Protein AF-A0AAN8IPT3-F1 (afdb_monomer)

Foldseek 3Di:
DQLVVCCVVPVGSDPPADDADPVFQKGWDDDPVVVVVDIDIDTCPCVVVVVVVVVVVVVVVVVVVVVPDPPDPDDDPPDDDDDDDDDDDDDDDPPPPVVVVVVVVPD

Secondary structure (DSSP, 8-state):
-HHHHHHHHHS-S-TTSPPP-TTT-EEEEPSHHHHTT--EEEESTTHHHHHHHHHHHHHHHHHHHHHTS--PPPP-----------------SSTHHHHHHHHHS--

Organism: Trichostrongylus colubriformis (NCBI:txid6319)

pLDDT: mean 73.9, std 21.64, range [35.06, 97.62]

Radius of gyration: 31.02 Å; Cα contacts (8 Å, |Δi|>4): 53; chains: 1; bounding box: 63×34×84 Å

Sequence (107 aa):
MKLWIDFANTGIPASYWPKYNRIERKALVLGEESVRGEHRIITDVHGTQCRLIDEAETVADQVSECRARPTQPAAAIQDTTSGTRMSSIAVSIIANVIVIFNAVSIT

Solvent-accessible surface area (backbone atoms only — not comparable to full-atom values): 7139 Å² total; per-residue (Å²): 112,66,48,59,53,36,24,75,77,69,74,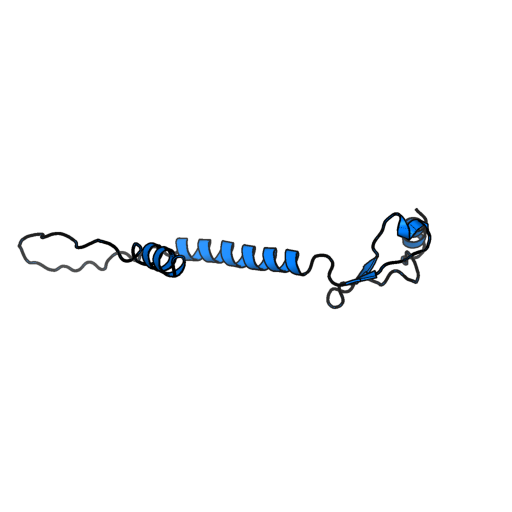52,44,47,94,86,54,70,80,78,40,92,85,68,34,46,42,72,58,85,55,76,56,43,77,75,72,46,82,50,73,44,63,48,87,53,48,69,60,53,49,53,50,54,54,49,52,57,51,56,54,52,55,53,56,64,68,66,57,72,78,73,77,78,76,86,76,87,71,92,75,89,81,82,94,76,80,86,90,82,81,84,93,71,74,72,64,67,58,56,61,66,63,65,77,74,118

Structure (mmCIF, N/CA/C/O backbone):
data_AF-A0AAN8IPT3-F1
#
_entry.id   AF-A0AAN8IPT3-F1
#
loop_
_atom_site.group_PDB
_atom_site.id
_atom_site.type_symbol
_atom_site.label_atom_id
_atom_site.label_alt_id
_atom_site.label_comp_id
_atom_site.label_asym_id
_atom_site.label_entity_id
_atom_site.label_seq_id
_atom_site.pdbx_PDB_ins_code
_atom_site.Cartn_x
_atom_site.Cartn_y
_atom_site.Cartn_z
_atom_site.occupancy
_atom_site.B_iso_or_equiv
_atom_site.auth_seq_id
_atom_site.auth_comp_id
_atom_site.auth_asym_id
_atom_site.auth_atom_id
_atom_site.pdbx_PDB_model_num
ATOM 1 N N . MET A 1 1 ? 15.251 -8.770 -7.928 1.00 88.31 1 MET A N 1
ATOM 2 C CA . MET A 1 1 ? 16.324 -7.877 -7.426 1.00 88.31 1 MET A CA 1
ATOM 3 C C . MET A 1 1 ? 16.335 -6.479 -8.039 1.00 88.31 1 MET A C 1
ATOM 5 O O . MET A 1 1 ? 16.692 -5.560 -7.317 1.00 88.31 1 MET A O 1
ATOM 9 N N . LYS A 1 2 ? 15.927 -6.277 -9.305 1.00 91.50 2 LYS A N 1
ATOM 10 C CA . LYS A 1 2 ? 15.961 -4.959 -9.972 1.00 91.50 2 LYS A CA 1
ATOM 11 C C . LYS A 1 2 ? 15.327 -3.810 -9.166 1.00 91.50 2 LYS A C 1
ATOM 13 O O . LYS A 1 2 ? 15.983 -2.797 -8.993 1.00 91.50 2 LYS A O 1
ATOM 18 N N . LEU A 1 3 ? 14.140 -4.015 -8.584 1.00 92.56 3 LEU A N 1
ATOM 19 C CA . LEU A 1 3 ? 13.463 -3.009 -7.743 1.00 92.56 3 LEU A CA 1
ATOM 20 C C . LEU A 1 3 ? 14.343 -2.488 -6.595 1.00 92.56 3 LEU A C 1
ATOM 22 O O . LEU A 1 3 ? 14.395 -1.291 -6.342 1.00 92.56 3 LEU A O 1
ATOM 26 N N . TRP A 1 4 ? 15.064 -3.379 -5.912 1.00 95.12 4 TRP A N 1
ATOM 27 C CA . TRP A 1 4 ? 15.940 -3.003 -4.799 1.00 95.12 4 TRP A CA 1
ATOM 28 C C . TRP A 1 4 ? 17.233 -2.339 -5.248 1.00 95.12 4 TRP A C 1
ATOM 30 O O . TRP A 1 4 ? 17.708 -1.434 -4.571 1.00 95.12 4 TRP A O 1
ATOM 40 N N . ILE A 1 5 ? 17.765 -2.734 -6.403 1.00 97.19 5 ILE A N 1
ATOM 41 C CA . ILE A 1 5 ? 18.923 -2.071 -7.009 1.00 97.19 5 ILE A CA 1
ATOM 42 C C . ILE A 1 5 ? 18.547 -0.643 -7.420 1.00 97.19 5 ILE A C 1
ATOM 44 O O . ILE A 1 5 ? 19.240 0.307 -7.065 1.00 97.19 5 ILE A O 1
ATOM 48 N N . ASP A 1 6 ? 17.424 -0.485 -8.119 1.00 96.38 6 ASP A N 1
ATOM 49 C CA . ASP A 1 6 ? 16.946 0.815 -8.585 1.00 96.38 6 ASP A CA 1
ATOM 50 C C . ASP A 1 6 ? 16.591 1.721 -7.390 1.00 96.38 6 ASP A C 1
ATOM 52 O O . ASP A 1 6 ? 16.959 2.896 -7.382 1.00 96.38 6 ASP A O 1
ATOM 56 N N . PHE A 1 7 ? 16.000 1.169 -6.323 1.00 96.31 7 PHE A N 1
ATOM 57 C CA . PHE A 1 7 ? 15.782 1.886 -5.063 1.00 96.31 7 PHE A CA 1
ATOM 58 C C . PHE A 1 7 ? 17.086 2.357 -4.410 1.00 96.31 7 PHE A C 1
ATOM 60 O O . PHE A 1 7 ? 17.185 3.520 -4.035 1.00 96.31 7 PHE A O 1
ATOM 67 N N . ALA A 1 8 ? 18.092 1.488 -4.287 1.00 97.56 8 ALA A N 1
ATOM 68 C CA . ALA A 1 8 ? 19.366 1.846 -3.665 1.00 97.56 8 ALA A CA 1
ATOM 69 C C . ALA A 1 8 ? 20.109 2.941 -4.447 1.00 97.56 8 ALA A C 1
ATOM 71 O O . ALA A 1 8 ? 20.731 3.814 -3.848 1.00 97.56 8 ALA A O 1
ATOM 72 N N . ASN A 1 9 ? 20.011 2.915 -5.778 1.00 97.62 9 ASN A N 1
ATOM 73 C CA . ASN A 1 9 ? 20.704 3.865 -6.645 1.00 97.62 9 ASN A CA 1
ATOM 74 C C . ASN A 1 9 ? 19.958 5.196 -6.813 1.00 97.62 9 ASN A C 1
ATOM 76 O O . ASN A 1 9 ? 20.594 6.232 -6.976 1.00 97.62 9 ASN A O 1
ATOM 80 N N . THR A 1 10 ? 18.621 5.180 -6.827 1.00 96.75 10 THR A N 1
ATOM 81 C CA . THR A 1 10 ? 17.810 6.346 -7.238 1.00 96.75 10 THR A CA 1
ATOM 82 C C . THR A 1 10 ? 16.785 6.797 -6.199 1.00 96.75 10 THR A C 1
ATOM 84 O O . THR A 1 10 ? 16.173 7.851 -6.350 1.00 96.75 10 THR A O 1
ATOM 87 N N . GLY A 1 11 ? 16.543 5.995 -5.161 1.00 94.81 11 GLY A N 1
ATOM 88 C CA . GLY A 1 11 ? 15.436 6.175 -4.220 1.00 94.81 11 GLY A CA 1
ATOM 89 C C . GLY A 1 11 ? 14.058 5.819 -4.792 1.00 94.81 11 GLY A C 1
ATOM 90 O O . GLY A 1 11 ? 13.073 5.843 -4.054 1.00 94.81 11 GLY A O 1
ATOM 91 N N . ILE A 1 12 ? 13.964 5.467 -6.080 1.00 95.25 12 ILE A N 1
ATOM 92 C CA . ILE A 1 12 ? 12.713 5.141 -6.770 1.00 95.25 12 ILE A CA 1
ATOM 93 C C . ILE A 1 12 ? 12.820 3.706 -7.314 1.00 95.25 12 ILE A C 1
ATOM 95 O O . ILE A 1 12 ? 13.506 3.479 -8.307 1.00 95.25 12 ILE A O 1
ATOM 99 N N . PRO A 1 13 ? 12.146 2.717 -6.695 1.00 94.81 13 PRO A N 1
ATOM 100 C CA . PRO A 1 13 ? 12.271 1.317 -7.106 1.00 94.81 13 PRO A CA 1
ATOM 101 C C . PRO A 1 13 ? 11.734 1.045 -8.519 1.00 94.81 13 PRO A C 1
ATOM 103 O O . PRO A 1 13 ? 12.259 0.195 -9.232 1.00 94.81 13 PRO A O 1
ATOM 106 N N . ALA A 1 14 ? 10.648 1.725 -8.898 1.00 93.69 14 ALA A N 1
ATOM 107 C CA . ALA A 1 14 ? 10.004 1.644 -10.206 1.00 93.69 14 ALA A CA 1
ATOM 108 C C . ALA A 1 14 ? 9.036 2.819 -10.400 1.00 93.69 14 ALA A C 1
ATOM 110 O O . ALA A 1 14 ? 8.504 3.353 -9.429 1.00 93.69 14 ALA A O 1
ATOM 111 N N . SER A 1 15 ? 8.742 3.176 -11.653 1.00 93.06 15 SER A N 1
ATOM 112 C CA . SER A 1 15 ? 7.789 4.246 -11.990 1.00 93.06 15 SER A CA 1
ATOM 113 C C . SER A 1 15 ? 6.336 3.905 -11.646 1.00 93.06 15 SER A C 1
ATOM 115 O O . SER A 1 15 ? 5.552 4.794 -11.327 1.00 93.06 15 SER A O 1
ATOM 117 N N . TYR A 1 16 ? 5.975 2.622 -11.694 1.00 92.69 16 TYR A N 1
ATOM 118 C CA . TYR A 1 16 ? 4.632 2.134 -11.376 1.00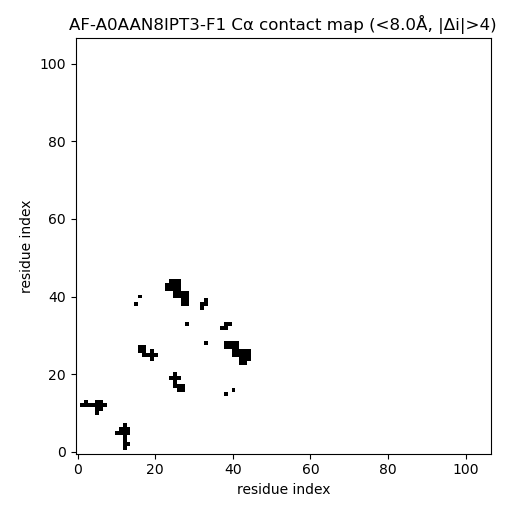 92.69 16 TYR A CA 1
ATOM 119 C C . TYR A 1 16 ? 4.425 1.843 -9.884 1.00 92.69 16 TYR A C 1
ATOM 121 O O . TYR A 1 16 ? 3.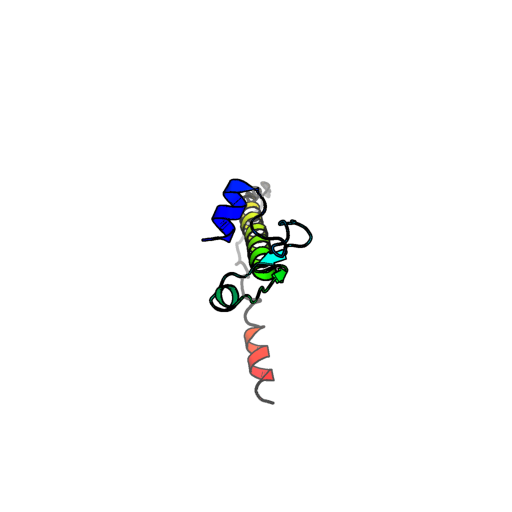301 1.555 -9.481 1.00 92.69 16 TYR A O 1
ATOM 129 N N . TRP A 1 17 ? 5.480 1.876 -9.059 1.00 94.06 17 TRP A N 1
ATOM 130 C CA . TRP A 1 17 ? 5.366 1.655 -7.618 1.00 94.06 17 TRP A CA 1
ATOM 131 C C . TRP A 1 17 ? 5.032 2.992 -6.938 1.00 94.06 17 TRP A C 1
ATOM 133 O O . TRP A 1 17 ? 5.913 3.845 -6.806 1.00 94.06 17 TRP A O 1
ATOM 143 N N . PRO A 1 18 ? 3.781 3.210 -6.483 1.00 93.00 18 PRO A N 1
ATOM 144 C CA . PRO A 1 18 ? 3.400 4.473 -5.871 1.00 93.00 18 PRO A CA 1
ATOM 145 C C . PRO A 1 18 ? 4.128 4.674 -4.540 1.00 93.00 18 PRO A C 1
ATOM 147 O O . PRO A 1 18 ? 4.268 3.748 -3.737 1.00 93.00 18 PRO A O 1
ATOM 150 N N . LYS A 1 19 ? 4.547 5.913 -4.272 1.00 93.81 19 LYS A N 1
ATOM 151 C CA . LYS A 1 19 ? 5.083 6.283 -2.961 1.00 93.81 19 LYS A CA 1
ATOM 152 C C . LYS A 1 19 ? 4.017 6.043 -1.892 1.00 93.81 19 LYS A C 1
ATOM 154 O O . LYS A 1 19 ? 2.876 6.477 -2.045 1.00 93.81 19 LYS A O 1
ATOM 159 N N . TYR A 1 20 ? 4.403 5.385 -0.801 1.00 93.19 20 TYR A N 1
ATOM 160 C CA . TYR A 1 20 ? 3.475 5.097 0.285 1.00 93.19 20 TYR A CA 1
ATOM 161 C C . TYR A 1 20 ? 2.915 6.390 0.898 1.00 93.19 20 TYR A C 1
ATOM 163 O O . TYR A 1 20 ? 3.659 7.319 1.223 1.00 93.19 20 TYR A O 1
ATOM 171 N N . ASN A 1 21 ? 1.596 6.426 1.072 1.00 93.81 21 ASN A N 1
ATOM 172 C CA . ASN A 1 21 ? 0.853 7.528 1.671 1.00 93.81 21 ASN A CA 1
ATOM 173 C C . ASN A 1 21 ? -0.101 6.953 2.731 1.00 93.81 21 ASN A C 1
ATOM 175 O O . ASN A 1 21 ? -0.792 5.976 2.463 1.00 93.81 21 ASN A O 1
ATOM 179 N N . ARG A 1 22 ? -0.157 7.550 3.929 1.00 90.88 22 ARG A N 1
ATOM 180 C CA . ARG A 1 22 ? -0.999 7.058 5.042 1.00 90.88 22 ARG A CA 1
ATOM 181 C C . ARG A 1 22 ? -2.505 7.228 4.808 1.00 90.88 22 ARG A C 1
ATOM 183 O O . ARG A 1 22 ? -3.284 6.527 5.449 1.00 90.88 22 ARG A O 1
ATOM 190 N N . ILE A 1 23 ? -2.885 8.152 3.927 1.00 91.00 23 ILE A N 1
ATOM 191 C CA . ILE A 1 23 ? -4.262 8.415 3.500 1.00 91.00 23 ILE A CA 1
ATOM 192 C C . ILE A 1 23 ? -4.651 7.409 2.417 1.00 91.00 23 ILE A C 1
ATOM 194 O O . ILE A 1 23 ? -5.625 6.687 2.580 1.00 91.00 23 ILE A O 1
ATOM 198 N N . GLU A 1 24 ? -3.870 7.314 1.334 1.00 91.75 24 GLU A N 1
ATOM 199 C CA . GLU A 1 24 ? -4.223 6.431 0.210 1.00 91.75 24 GLU A CA 1
ATOM 200 C C . GLU A 1 24 ? -3.908 4.953 0.459 1.00 91.75 24 GLU A C 1
ATOM 202 O O . GLU A 1 24 ? -4.514 4.098 -0.170 1.00 91.75 24 GLU A O 1
ATOM 207 N N . ARG A 1 25 ? -2.928 4.642 1.317 1.00 94.12 25 ARG A N 1
ATOM 208 C CA . ARG A 1 25 ? -2.513 3.282 1.713 1.00 94.12 25 ARG A CA 1
ATOM 209 C C . ARG A 1 25 ? -2.326 2.304 0.544 1.00 94.12 25 ARG A C 1
ATOM 211 O O . ARG A 1 25 ? -2.649 1.122 0.653 1.00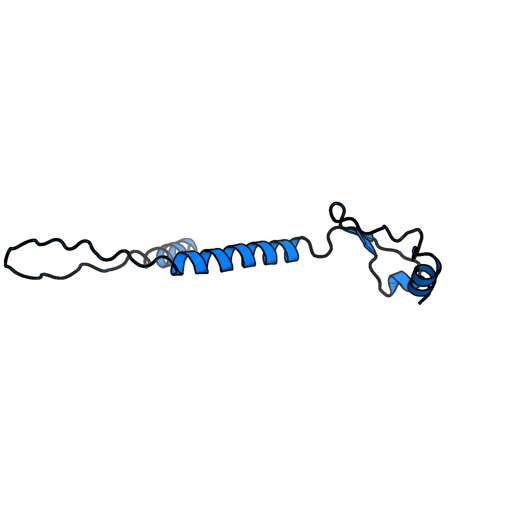 94.12 25 ARG A O 1
ATOM 218 N N . LYS A 1 26 ? -1.800 2.794 -0.581 1.00 95.38 26 LYS A N 1
ATOM 219 C CA . LYS A 1 26 ? -1.497 1.977 -1.764 1.00 95.38 26 LYS A CA 1
ATOM 220 C C . LYS A 1 26 ? -0.207 1.184 -1.566 1.00 95.38 26 LYS A C 1
ATOM 222 O O . LYS A 1 26 ? 0.788 1.726 -1.084 1.00 95.38 26 LYS A O 1
ATOM 227 N N . ALA A 1 27 ? -0.216 -0.074 -1.990 1.00 92.94 27 ALA A N 1
ATOM 228 C CA . ALA A 1 27 ? 0.926 -0.978 -1.938 1.00 92.94 27 ALA A CA 1
ATOM 229 C C . ALA A 1 27 ? 1.039 -1.803 -3.227 1.00 92.94 27 ALA A C 1
ATOM 231 O O . ALA A 1 27 ? 0.032 -2.213 -3.803 1.00 92.94 27 ALA A O 1
ATOM 232 N N . LEU A 1 28 ? 2.274 -2.054 -3.668 1.00 94.25 28 LEU A N 1
ATOM 233 C CA . LEU A 1 28 ? 2.570 -2.985 -4.755 1.00 94.25 28 LEU A CA 1
ATOM 234 C C . LEU A 1 28 ? 2.589 -4.415 -4.205 1.00 94.25 28 LEU A C 1
ATOM 236 O O . LEU A 1 28 ? 3.321 -4.704 -3.259 1.00 94.25 28 LEU A O 1
ATOM 240 N N . VAL A 1 29 ? 1.810 -5.308 -4.813 1.00 93.12 29 VAL A N 1
ATOM 241 C CA . VAL A 1 29 ? 1.863 -6.743 -4.515 1.00 93.12 29 VAL A CA 1
ATOM 242 C C . VAL A 1 29 ? 3.036 -7.353 -5.266 1.00 93.12 29 VAL A C 1
ATOM 244 O O . VAL A 1 29 ? 3.121 -7.227 -6.488 1.00 93.12 29 VAL A O 1
ATOM 247 N N . LEU A 1 30 ? 3.920 -8.025 -4.531 1.00 91.75 30 LEU A N 1
ATOM 248 C CA . LEU A 1 30 ? 5.020 -8.800 -5.092 1.00 91.75 30 LEU A CA 1
ATOM 249 C C . LEU A 1 30 ? 4.649 -10.284 -5.068 1.00 91.75 30 LEU A C 1
ATOM 251 O O . LEU A 1 30 ? 4.370 -10.838 -4.007 1.00 91.75 30 LEU A O 1
ATOM 255 N N . GLY A 1 31 ? 4.650 -10.918 -6.236 1.00 89.50 31 GLY A N 1
ATOM 256 C CA . GLY A 1 31 ? 4.367 -12.341 -6.409 1.00 89.50 31 GLY A CA 1
ATOM 257 C C . 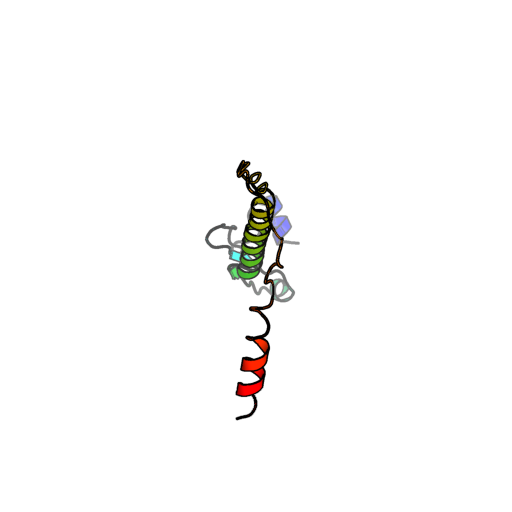GLY A 1 31 ? 4.876 -12.855 -7.754 1.00 89.50 31 GLY A C 1
ATOM 258 O O . GLY A 1 31 ? 5.631 -12.170 -8.443 1.00 89.50 31 GLY A O 1
ATOM 259 N N . GLU A 1 32 ? 4.454 -14.056 -8.143 1.00 89.38 32 GLU A N 1
ATOM 260 C CA . GLU A 1 32 ? 4.847 -14.675 -9.418 1.00 89.38 32 GLU A CA 1
ATOM 261 C C . GLU A 1 32 ? 4.423 -13.828 -10.631 1.00 89.38 32 GLU A C 1
ATOM 263 O O . GLU A 1 32 ? 5.225 -13.582 -11.533 1.00 89.38 32 GLU A O 1
ATOM 268 N N . GLU A 1 33 ? 3.213 -13.264 -10.587 1.00 86.44 33 GLU A N 1
ATOM 269 C CA . GLU A 1 33 ? 2.690 -12.335 -11.602 1.00 86.44 33 GLU A CA 1
ATOM 270 C C . GLU A 1 33 ? 3.608 -11.111 -11.794 1.00 86.44 33 GLU A C 1
ATOM 272 O O . GLU A 1 33 ? 3.815 -10.634 -12.911 1.00 86.44 33 GLU A O 1
ATOM 277 N N . SER A 1 34 ? 4.263 -10.648 -10.722 1.00 84.94 34 SER A N 1
ATOM 278 C CA . SER A 1 34 ? 5.193 -9.511 -10.772 1.00 84.94 34 SER A CA 1
ATOM 279 C C . SER A 1 34 ? 6.448 -9.794 -11.590 1.00 84.94 34 SER A C 1
ATOM 281 O O . SER A 1 34 ? 7.040 -8.866 -12.140 1.00 84.94 34 SER A O 1
ATOM 283 N N . VAL A 1 35 ? 6.853 -11.062 -11.693 1.00 83.19 35 VAL A N 1
ATOM 284 C CA . VAL A 1 35 ? 7.991 -11.488 -12.521 1.00 83.19 35 VAL A CA 1
ATOM 285 C C 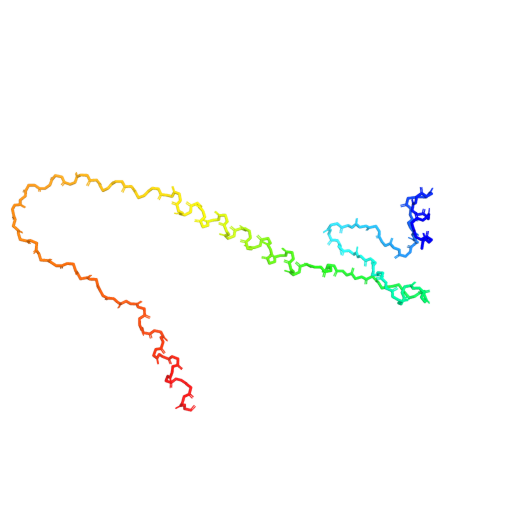. VAL A 1 35 ? 7.610 -11.502 -14.004 1.00 83.19 35 VAL A C 1
ATOM 287 O O . VAL A 1 35 ? 8.462 -11.269 -14.858 1.00 83.19 35 VAL A O 1
ATOM 290 N N . ARG A 1 36 ? 6.321 -11.698 -14.311 1.00 86.50 36 ARG A N 1
ATOM 291 C CA . ARG A 1 36 ? 5.760 -11.695 -15.673 1.00 86.50 36 ARG A CA 1
ATOM 292 C C . ARG A 1 36 ? 5.497 -10.284 -16.215 1.00 86.50 36 ARG A C 1
ATOM 294 O O . ARG A 1 36 ? 5.058 -10.140 -17.351 1.00 86.50 36 ARG A O 1
ATOM 301 N N . GLY A 1 37 ? 5.793 -9.249 -15.424 1.00 83.06 37 GLY A N 1
ATOM 302 C CA . GLY A 1 37 ? 5.549 -7.849 -15.776 1.00 83.06 37 GLY A CA 1
ATOM 303 C C . GLY A 1 37 ? 4.149 -7.353 -15.410 1.00 83.06 37 GLY A C 1
ATOM 304 O O . GLY A 1 37 ? 3.818 -6.210 -15.715 1.00 83.06 37 GLY A O 1
ATOM 305 N N . GLU A 1 38 ? 3.334 -8.167 -14.734 1.00 88.00 38 GLU A N 1
ATOM 306 C CA . GLU A 1 38 ? 2.042 -7.725 -14.217 1.00 88.00 38 GLU A CA 1
ATOM 307 C C . GLU A 1 38 ? 2.228 -7.032 -12.863 1.00 88.00 38 GLU A C 1
ATOM 309 O O . GLU A 1 38 ? 2.840 -7.555 -11.929 1.00 88.00 38 GLU A O 1
ATOM 314 N N . HIS A 1 39 ? 1.720 -5.809 -12.735 1.00 91.19 39 HIS A N 1
ATOM 315 C CA . HIS A 1 39 ? 1.918 -4.993 -11.540 1.00 91.19 39 HIS A CA 1
ATOM 316 C C . HIS A 1 39 ? 0.575 -4.678 -10.904 1.00 91.19 39 HIS A C 1
ATOM 318 O O . HIS A 1 39 ? -0.184 -3.838 -11.384 1.00 91.19 39 HIS A O 1
ATOM 324 N N . ARG A 1 40 ? 0.282 -5.361 -9.796 1.00 93.81 40 ARG A N 1
ATOM 325 C CA . ARG A 1 40 ? -0.956 -5.159 -9.052 1.00 93.81 40 ARG A CA 1
ATOM 326 C C . ARG A 1 40 ? -0.719 -4.201 -7.893 1.00 93.81 40 ARG A C 1
ATOM 328 O O . ARG A 1 40 ? 0.008 -4.519 -6.954 1.00 93.81 40 ARG A O 1
ATOM 335 N N . ILE A 1 41 ? -1.376 -3.048 -7.950 1.00 94.31 41 ILE A N 1
ATOM 336 C CA . ILE A 1 41 ? -1.477 -2.126 -6.820 1.00 94.31 41 ILE A CA 1
ATOM 337 C C . ILE A 1 41 ? -2.771 -2.424 -6.071 1.00 94.31 41 ILE A C 1
ATOM 339 O O . ILE A 1 41 ? -3.842 -2.490 -6.672 1.00 94.31 41 ILE A O 1
ATOM 343 N N . ILE A 1 42 ? -2.665 -2.607 -4.762 1.00 94.50 42 ILE A N 1
ATOM 344 C CA . ILE A 1 42 ? -3.804 -2.774 -3.862 1.00 94.50 42 ILE A CA 1
ATOM 345 C C . ILE A 1 42 ? -3.861 -1.617 -2.871 1.00 94.50 42 ILE A C 1
ATOM 347 O O . ILE A 1 42 ? -2.841 -1.008 -2.546 1.00 94.50 42 ILE A O 1
ATOM 351 N N . THR A 1 43 ? -5.064 -1.322 -2.397 1.00 94.69 43 THR A N 1
ATOM 352 C CA . THR A 1 43 ? -5.347 -0.239 -1.457 1.00 94.69 43 THR A CA 1
ATOM 353 C C . THR A 1 43 ? -5.752 -0.843 -0.124 1.00 94.69 43 THR A C 1
ATOM 355 O O . THR A 1 43 ? -6.567 -1.760 -0.107 1.00 94.69 43 THR A O 1
ATOM 358 N N . ASP A 1 44 ? -5.197 -0.317 0.969 1.00 92.31 44 ASP A N 1
ATOM 359 C CA . ASP A 1 44 ? -5.598 -0.652 2.341 1.00 92.31 44 ASP A CA 1
ATOM 360 C C . ASP A 1 44 ? -5.528 -2.163 2.648 1.00 92.31 44 ASP A C 1
ATOM 362 O O . ASP A 1 44 ? -6.478 -2.776 3.125 1.00 92.31 44 ASP A O 1
ATOM 366 N N . VAL A 1 45 ? -4.362 -2.761 2.358 1.00 90.94 45 VAL A N 1
ATOM 367 C CA . VAL A 1 45 ? -4.101 -4.220 2.367 1.00 90.94 45 VAL A CA 1
ATOM 368 C C . VAL A 1 45 ? -4.652 -4.949 3.593 1.00 90.94 45 VAL A C 1
ATOM 370 O O . VAL A 1 45 ? -5.195 -6.041 3.465 1.00 90.94 45 VAL A O 1
ATOM 373 N N . HIS A 1 46 ? -4.493 -4.345 4.770 1.00 89.00 46 HIS A N 1
ATOM 374 C CA . HIS A 1 46 ? -4.901 -4.916 6.053 1.00 89.00 46 HIS A CA 1
ATOM 375 C C . HIS A 1 46 ? -5.832 -3.976 6.824 1.00 89.00 46 HIS A C 1
ATOM 377 O O . HIS A 1 46 ? -5.888 -4.037 8.048 1.00 89.00 46 HIS A O 1
ATOM 383 N N . GLY A 1 47 ? -6.527 -3.061 6.141 1.00 88.69 47 GLY A N 1
ATOM 384 C CA . GLY A 1 47 ? -7.272 -1.983 6.794 1.00 88.69 47 GLY A CA 1
ATOM 385 C C . GLY A 1 47 ? -8.265 -2.472 7.839 1.00 88.69 47 GLY A C 1
ATOM 386 O O . GLY A 1 47 ? -8.272 -1.987 8.969 1.00 88.69 47 GLY A O 1
ATOM 387 N N . THR A 1 48 ? -9.057 -3.485 7.483 1.00 89.69 48 THR A N 1
ATOM 388 C CA . THR A 1 48 ? -10.037 -4.094 8.389 1.00 89.69 48 THR A CA 1
ATOM 389 C C . THR A 1 48 ? -9.367 -4.754 9.588 1.00 89.69 48 THR A C 1
ATOM 391 O O . THR A 1 48 ? -9.813 -4.563 10.713 1.00 89.69 48 THR A O 1
ATOM 394 N N . GLN A 1 49 ? -8.291 -5.509 9.374 1.00 93.62 49 GLN A N 1
ATOM 395 C CA . GLN A 1 49 ? -7.591 -6.217 10.444 1.00 93.62 49 GLN A CA 1
ATOM 396 C C . GLN A 1 49 ? -6.895 -5.237 11.390 1.00 93.62 49 GLN A C 1
ATOM 398 O O . GLN A 1 49 ? -7.026 -5.381 12.599 1.00 93.62 49 GLN A O 1
ATOM 403 N N . CYS A 1 50 ? -6.215 -4.218 10.857 1.00 90.75 50 CYS A N 1
ATOM 404 C CA . CYS A 1 50 ? -5.617 -3.153 11.659 1.00 90.75 50 CYS A CA 1
ATOM 405 C C . CYS A 1 50 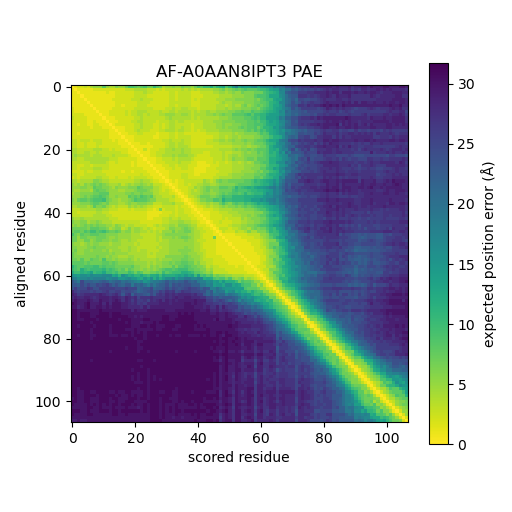? -6.681 -2.446 12.500 1.00 90.75 50 CYS A C 1
ATOM 407 O O . CYS A 1 50 ? -6.498 -2.294 13.698 1.00 90.75 50 CYS A O 1
ATOM 409 N N . ARG A 1 51 ? -7.833 -2.116 11.906 1.00 92.38 51 ARG A N 1
ATOM 410 C CA . ARG A 1 51 ? -8.939 -1.495 12.639 1.00 92.38 51 ARG A CA 1
ATOM 411 C C . ARG A 1 51 ? -9.463 -2.375 13.776 1.00 92.38 51 ARG A C 1
ATOM 413 O O . ARG A 1 51 ? -9.719 -1.866 14.858 1.00 92.38 51 ARG A O 1
ATOM 420 N N . LEU A 1 52 ? -9.624 -3.677 13.542 1.00 95.19 52 LEU A N 1
ATOM 421 C CA . LEU A 1 52 ? -10.065 -4.609 14.584 1.00 95.19 52 LEU A CA 1
ATOM 422 C C . LEU A 1 52 ? -9.053 -4.709 15.731 1.00 95.19 52 LEU A C 1
ATOM 424 O O . LEU A 1 52 ? -9.456 -4.824 16.883 1.00 95.19 52 LEU A O 1
ATOM 428 N N . ILE A 1 53 ? -7.755 -4.663 15.422 1.00 94.69 53 ILE A N 1
ATOM 429 C CA . ILE A 1 53 ? -6.692 -4.646 16.433 1.00 94.69 53 ILE A CA 1
ATOM 430 C C . ILE A 1 53 ? -6.757 -3.347 17.246 1.00 94.69 53 ILE A C 1
ATOM 432 O O . ILE A 1 53 ? -6.779 -3.419 18.470 1.00 94.69 53 ILE A O 1
ATOM 436 N N . ASP A 1 54 ? -6.881 -2.193 16.583 1.00 93.06 54 ASP A N 1
ATOM 437 C CA . ASP A 1 54 ? -6.979 -0.883 17.241 1.00 93.06 54 ASP A CA 1
ATOM 438 C C . ASP A 1 54 ? -8.215 -0.804 18.168 1.00 93.06 54 ASP A C 1
ATOM 440 O O . ASP A 1 54 ? -8.149 -0.309 19.298 1.00 93.06 54 ASP A O 1
ATOM 444 N N . GLU A 1 55 ? -9.362 -1.323 17.712 1.00 94.81 55 GLU A N 1
ATOM 445 C CA . GLU A 1 55 ? -10.595 -1.402 18.507 1.00 94.81 55 GLU A CA 1
ATOM 446 C C . GLU A 1 55 ? -10.431 -2.351 19.707 1.00 94.81 55 GLU A C 1
ATOM 448 O O . GLU A 1 55 ? -10.867 -2.030 20.814 1.00 94.81 55 GLU A O 1
ATOM 453 N N . ALA A 1 56 ? -9.772 -3.497 19.519 1.00 93.81 56 ALA A N 1
ATOM 454 C CA . ALA A 1 56 ? -9.522 -4.455 20.591 1.00 93.81 56 ALA A CA 1
ATOM 455 C C . ALA A 1 56 ? -8.568 -3.905 21.664 1.00 93.81 56 ALA A C 1
ATOM 457 O O . ALA A 1 56 ? -8.830 -4.095 22.851 1.00 93.81 56 ALA A O 1
ATOM 458 N N . GLU A 1 57 ? -7.503 -3.203 21.267 1.00 93.31 57 GLU A N 1
ATOM 459 C CA . GLU A 1 57 ? -6.568 -2.535 22.183 1.00 93.31 57 GLU A CA 1
ATOM 460 C C . GLU A 1 57 ? -7.295 -1.475 23.020 1.00 93.31 57 GLU A C 1
ATOM 462 O O . GLU A 1 57 ? -7.238 -1.497 24.249 1.00 93.31 57 GLU A O 1
ATOM 467 N N . THR A 1 58 ? -8.114 -0.646 22.365 1.00 91.88 58 THR A N 1
ATOM 468 C CA . THR A 1 58 ? -8.931 0.377 23.036 1.00 91.88 58 THR A CA 1
ATOM 469 C C . THR A 1 58 ? -9.854 -0.224 24.104 1.00 91.88 58 THR A C 1
ATOM 471 O O . THR A 1 58 ? -9.999 0.330 25.196 1.00 91.88 58 THR A O 1
ATOM 474 N N . VAL A 1 59 ? -10.498 -1.358 23.813 1.00 90.44 59 VAL A N 1
ATOM 475 C CA . VAL A 1 59 ? -11.381 -2.040 24.774 1.00 90.44 59 VAL A CA 1
ATOM 476 C C . VAL A 1 59 ? -10.582 -2.692 25.905 1.00 90.44 59 VAL A C 1
ATOM 478 O O . VAL A 1 59 ? -11.002 -2.623 27.062 1.00 90.44 59 VAL A O 1
ATOM 481 N N . ALA A 1 60 ? -9.441 -3.314 25.602 1.00 89.38 60 ALA A N 1
ATOM 482 C CA . ALA A 1 60 ? -8.591 -3.947 26.608 1.00 89.38 60 ALA A CA 1
ATOM 483 C C . ALA A 1 60 ? -8.109 -2.937 27.664 1.00 89.38 60 ALA A C 1
ATOM 485 O O . ALA A 1 60 ? -8.171 -3.224 28.865 1.00 89.38 60 ALA A O 1
ATOM 486 N N . ASP A 1 61 ? -7.730 -1.735 27.232 1.00 80.69 61 ASP A N 1
ATOM 487 C CA . ASP A 1 61 ? -7.281 -0.664 28.121 1.00 80.69 61 ASP A CA 1
ATOM 488 C C . ASP A 1 61 ? -8.415 -0.128 29.010 1.00 80.69 61 ASP A C 1
ATOM 490 O O . ASP A 1 61 ? -8.235 0.020 30.222 1.00 80.69 61 ASP A O 1
ATOM 494 N N . GLN A 1 62 ? -9.625 0.059 28.472 1.00 75.44 62 GLN A N 1
ATOM 495 C CA . GLN A 1 62 ? -10.788 0.514 29.254 1.00 75.44 62 GLN A CA 1
ATOM 496 C C . GLN A 1 62 ? -11.191 -0.465 30.367 1.00 75.44 62 GLN A C 1
ATOM 498 O O . GLN A 1 62 ? -11.617 -0.057 31.454 1.00 75.44 62 GLN A O 1
ATOM 503 N N . VAL A 1 63 ? -11.057 -1.773 30.127 1.00 65.81 63 VAL A N 1
ATOM 504 C CA . VAL A 1 63 ? -11.369 -2.797 31.138 1.00 65.81 63 VAL A CA 1
ATOM 505 C C . VAL 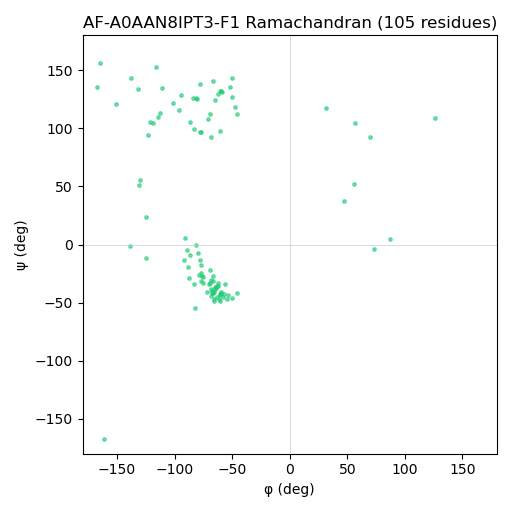A 1 63 ? -10.383 -2.733 32.311 1.00 65.81 63 VAL A C 1
ATOM 507 O O . VAL A 1 63 ? -10.770 -2.990 33.456 1.00 65.81 63 VAL A O 1
ATOM 510 N N . SER A 1 64 ? -9.131 -2.341 32.062 1.00 60.91 64 SER A N 1
ATOM 511 C CA . SER A 1 64 ? -8.136 -2.148 33.120 1.00 60.91 64 SER A CA 1
ATOM 512 C C . SER A 1 64 ? -8.476 -0.952 34.025 1.00 60.91 64 SER A C 1
ATOM 514 O O . SER A 1 64 ? -8.411 -1.077 35.251 1.00 60.91 64 SER A O 1
ATOM 516 N N . GLU A 1 65 ? -8.967 0.157 33.457 1.00 58.47 65 GLU A N 1
ATOM 517 C CA . GLU A 1 65 ? -9.407 1.331 34.223 1.00 58.47 65 GLU A CA 1
ATOM 518 C C . GLU A 1 65 ? -10.677 1.060 35.041 1.00 58.47 65 GLU A C 1
ATOM 520 O O . GLU A 1 65 ? -10.769 1.467 36.202 1.00 58.47 65 GLU A O 1
ATOM 525 N N . CYS A 1 66 ? -11.636 0.298 34.500 1.00 56.91 66 CYS A N 1
ATOM 526 C CA . CYS A 1 66 ? -12.843 -0.084 35.243 1.00 56.91 66 CYS A CA 1
ATOM 527 C C . CYS A 1 66 ? -12.520 -0.942 36.478 1.00 56.91 66 CYS A C 1
ATOM 529 O O . CYS A 1 66 ? -13.199 -0.838 37.501 1.00 56.91 66 CYS A O 1
ATOM 531 N N . ARG A 1 67 ? -11.467 -1.769 36.408 1.00 55.91 67 ARG A N 1
ATOM 532 C CA . ARG A 1 67 ? -10.983 -2.586 37.532 1.00 55.91 67 ARG A CA 1
ATOM 533 C C . ARG A 1 67 ? -10.189 -1.774 38.559 1.00 55.91 67 ARG A C 1
ATOM 535 O O . ARG A 1 67 ? -10.123 -2.172 39.720 1.00 55.91 67 ARG A O 1
ATOM 542 N N . ALA A 1 68 ? -9.608 -0.648 38.149 1.00 55.75 68 ALA A N 1
ATOM 543 C CA . ALA A 1 68 ? -8.831 0.229 39.017 1.00 55.75 68 ALA A CA 1
ATOM 544 C C . ALA A 1 68 ? -9.693 1.149 39.891 1.00 55.75 68 ALA A C 1
ATOM 546 O O . ALA A 1 68 ? -9.137 1.805 40.769 1.00 55.75 68 ALA A O 1
ATOM 547 N N . ARG A 1 69 ? -11.024 1.196 39.711 1.00 52.81 69 ARG A N 1
ATOM 548 C CA . ARG A 1 69 ? -11.907 1.931 40.624 1.00 52.81 69 ARG A CA 1
ATOM 549 C C . ARG A 1 69 ? -11.964 1.179 41.959 1.00 52.81 69 ARG A C 1
ATOM 551 O O . ARG A 1 69 ? -12.595 0.122 42.022 1.00 52.81 69 ARG A O 1
ATOM 558 N N . PRO A 1 70 ? -11.349 1.689 43.042 1.00 55.62 70 PRO A N 1
ATOM 559 C CA . PRO A 1 70 ? -11.560 1.110 44.354 1.00 55.62 70 PRO A CA 1
ATOM 560 C C . PRO A 1 70 ? -13.043 1.281 44.660 1.00 55.62 70 PRO A C 1
ATOM 562 O O . PRO A 1 70 ? -13.586 2.382 44.524 1.00 55.62 70 PRO A O 1
ATOM 565 N N . THR A 1 71 ? -13.708 0.203 45.060 1.00 57.16 71 THR A N 1
ATOM 566 C CA . THR A 1 71 ? -14.976 0.283 45.780 1.00 57.16 71 THR A CA 1
ATOM 567 C C . THR A 1 71 ? -14.788 1.336 46.869 1.00 57.16 71 THR A C 1
ATOM 569 O O . THR A 1 71 ? -13.965 1.147 47.766 1.00 57.16 71 THR A O 1
ATOM 572 N N . GLN A 1 72 ? -15.470 2.481 46.757 1.00 53.00 72 GLN A N 1
ATOM 573 C CA . GLN A 1 72 ? -15.483 3.458 47.843 1.00 53.00 72 GLN A CA 1
ATOM 574 C C . GLN A 1 72 ? -15.877 2.716 49.129 1.00 53.00 72 GLN A C 1
ATOM 576 O O . GLN A 1 72 ? -16.799 1.894 49.087 1.00 53.00 72 GLN A O 1
ATOM 581 N N . PRO A 1 73 ? -15.190 2.962 50.258 1.00 47.78 73 PRO A N 1
ATOM 582 C CA . PRO A 1 73 ? -15.573 2.358 51.521 1.00 47.78 73 PRO A CA 1
ATOM 583 C C . PRO A 1 73 ? -17.005 2.788 51.827 1.00 47.78 73 PRO A C 1
ATOM 585 O O . PRO A 1 73 ? -17.339 3.970 51.710 1.00 47.78 73 PRO A O 1
ATOM 588 N N . ALA A 1 74 ? -17.851 1.819 52.181 1.00 47.41 74 ALA A N 1
ATOM 589 C CA . ALA A 1 74 ? -19.183 2.087 52.691 1.00 47.41 74 ALA A CA 1
ATOM 590 C C . ALA A 1 74 ? -19.064 3.167 53.772 1.00 47.41 74 ALA A C 1
ATOM 592 O O . ALA A 1 74 ? -18.340 2.984 54.754 1.00 47.41 74 ALA A O 1
ATOM 593 N N . ALA A 1 75 ? -19.713 4.312 53.551 1.00 48.31 75 ALA A N 1
ATOM 594 C CA . ALA A 1 75 ? -19.830 5.343 54.564 1.00 48.31 75 ALA A CA 1
ATOM 595 C C . ALA A 1 75 ? -20.319 4.672 55.853 1.00 48.31 75 ALA A C 1
ATOM 597 O O . ALA A 1 75 ? -21.291 3.915 55.828 1.00 48.31 75 ALA A O 1
ATOM 598 N N . ALA A 1 76 ? -19.601 4.891 56.953 1.00 46.53 76 ALA A N 1
ATOM 599 C CA . ALA A 1 76 ? -19.983 4.389 58.259 1.00 46.53 76 ALA A CA 1
ATOM 600 C C . ALA A 1 76 ? -21.347 4.985 58.632 1.00 46.53 76 ALA A C 1
ATOM 602 O O . ALA A 1 76 ? -21.433 6.119 59.095 1.00 46.53 76 ALA A O 1
ATOM 603 N N . ILE A 1 77 ? -22.417 4.224 58.411 1.00 50.12 77 ILE A N 1
ATOM 604 C CA . ILE A 1 77 ? -23.711 4.496 59.022 1.00 50.12 77 ILE A CA 1
ATOM 605 C C . ILE A 1 77 ? -23.585 3.980 60.456 1.00 50.12 77 ILE A C 1
ATOM 607 O O . ILE A 1 77 ? -23.685 2.780 60.712 1.00 50.12 77 ILE A O 1
ATOM 611 N N . GLN A 1 78 ? -23.286 4.882 61.393 1.00 50.94 78 GLN A N 1
ATOM 612 C CA . GLN A 1 78 ? -23.608 4.646 62.794 1.00 50.94 78 GLN A CA 1
ATOM 613 C C . GLN A 1 78 ? -25.130 4.691 62.900 1.00 50.94 78 GLN A C 1
ATOM 615 O O . GLN A 1 78 ? -25.693 5.765 63.068 1.00 50.94 78 GLN A O 1
ATOM 620 N N . ASP A 1 79 ? -25.783 3.535 62.790 1.00 35.06 79 ASP A N 1
ATOM 621 C CA . ASP A 1 79 ? -27.146 3.393 63.284 1.00 35.06 79 ASP A CA 1
ATOM 622 C C . ASP A 1 79 ? -27.167 2.401 64.437 1.00 35.06 79 ASP A C 1
ATOM 624 O O . ASP A 1 79 ? -26.922 1.198 64.317 1.00 35.06 79 ASP A O 1
ATOM 628 N N . THR A 1 80 ? -27.410 2.980 65.604 1.00 47.41 80 THR A N 1
ATOM 629 C CA . THR A 1 80 ? -27.669 2.279 66.845 1.00 47.41 80 THR A CA 1
ATOM 630 C C . THR A 1 80 ? -29.104 1.791 66.773 1.00 47.41 80 THR A C 1
ATOM 632 O O . THR A 1 80 ? -30.005 2.560 67.077 1.00 47.41 80 THR A O 1
ATOM 635 N N . THR A 1 81 ? -29.355 0.540 66.386 1.00 39.16 81 THR A N 1
ATOM 636 C CA . THR A 1 81 ? -30.485 -0.217 66.948 1.00 39.16 81 THR A CA 1
ATOM 637 C C . THR A 1 81 ? -30.424 -1.706 66.626 1.00 39.16 81 THR A C 1
ATOM 639 O O . THR A 1 81 ? -30.135 -2.163 65.526 1.00 39.16 81 THR A O 1
ATOM 642 N N . SER A 1 82 ? -30.692 -2.454 67.683 1.00 46.00 82 SER A N 1
ATOM 643 C CA . SER A 1 82 ? -30.874 -3.890 67.806 1.00 46.00 82 SER A CA 1
ATOM 644 C C . SER A 1 82 ? -31.859 -4.511 66.810 1.00 46.00 82 SER A C 1
ATOM 646 O O . SER A 1 82 ? -32.958 -3.992 66.640 1.00 46.00 82 SER A O 1
ATOM 648 N N . GLY A 1 83 ? -31.547 -5.726 66.344 1.00 42.16 83 GLY A N 1
ATOM 649 C CA . GLY A 1 83 ? -32.574 -6.737 66.065 1.00 42.16 83 GLY A CA 1
ATOM 650 C C . GLY A 1 83 ? -32.564 -7.345 64.662 1.00 42.16 83 GLY A C 1
ATOM 651 O O . GLY A 1 83 ? -33.004 -6.731 63.704 1.00 42.16 83 GLY A O 1
ATOM 652 N N . THR A 1 84 ? -32.163 -8.619 64.606 1.00 41.03 84 THR A N 1
ATOM 653 C CA . THR A 1 84 ? -32.662 -9.641 63.663 1.00 41.03 84 THR A CA 1
ATOM 654 C C . THR A 1 84 ? -32.282 -9.493 62.181 1.00 41.03 84 THR A C 1
ATOM 656 O O . THR A 1 84 ? -32.993 -8.922 61.362 1.00 41.03 84 THR A O 1
ATOM 659 N N . ARG A 1 85 ? -31.172 -10.144 61.805 1.00 44.47 85 ARG A N 1
ATOM 660 C CA . ARG A 1 85 ? -30.800 -10.415 60.407 1.00 44.47 85 ARG A CA 1
ATOM 661 C C . ARG A 1 85 ? -31.765 -11.441 59.796 1.00 44.47 85 ARG A C 1
ATOM 663 O O . ARG A 1 85 ? -31.696 -12.614 60.154 1.00 44.47 85 ARG A O 1
ATOM 670 N N . MET A 1 86 ? -32.589 -11.033 58.831 1.00 41.31 86 MET A N 1
ATOM 671 C CA . MET A 1 86 ? -33.167 -11.948 57.840 1.00 41.31 86 MET A CA 1
ATOM 672 C C . MET A 1 86 ? -32.600 -11.652 56.447 1.00 41.31 86 MET A C 1
ATOM 674 O O . MET A 1 86 ? -32.816 -10.589 55.882 1.00 41.31 86 MET A O 1
ATOM 678 N N . SER A 1 87 ? -31.832 -12.636 55.976 1.00 44.12 87 SER A N 1
ATOM 679 C CA . SER A 1 87 ? -31.616 -13.122 54.608 1.00 44.12 87 SER A CA 1
ATOM 680 C C . SER A 1 87 ? -31.698 -12.150 53.420 1.00 44.12 87 SER A C 1
ATOM 682 O O . SER A 1 87 ? -32.754 -11.641 53.058 1.00 44.12 87 SER A O 1
ATOM 684 N N . SER A 1 88 ? -30.558 -12.031 52.737 1.00 43.91 88 SER A N 1
ATOM 685 C CA . SER A 1 88 ? -30.377 -11.408 51.425 1.00 43.91 88 SER A CA 1
ATOM 686 C C . SER A 1 88 ? -31.116 -12.191 50.331 1.00 43.91 88 SER A C 1
ATOM 688 O O . SER A 1 88 ? -30.880 -13.387 50.151 1.00 43.91 88 SER A O 1
ATOM 690 N N . ILE A 1 89 ? -31.991 -11.520 49.579 1.00 48.44 89 ILE A N 1
ATOM 691 C CA . ILE A 1 89 ? -32.584 -12.061 48.352 1.00 48.44 89 ILE A CA 1
ATOM 692 C C . ILE A 1 89 ? -31.578 -11.822 47.224 1.00 48.44 89 ILE A C 1
ATOM 694 O O . ILE A 1 89 ? -31.483 -10.727 46.678 1.00 48.44 89 ILE A O 1
ATOM 698 N N . ALA A 1 90 ? -30.822 -12.857 46.876 1.00 49.69 90 ALA A N 1
ATOM 699 C CA . ALA A 1 90 ? -29.995 -12.895 45.680 1.00 49.69 90 ALA A CA 1
ATOM 700 C C . ALA A 1 90 ? -30.407 -14.105 44.842 1.00 49.69 90 ALA A C 1
ATOM 702 O O . ALA A 1 90 ? -29.892 -15.185 45.093 1.00 49.69 90 ALA A O 1
ATOM 703 N N . VAL A 1 91 ? -31.311 -13.951 43.862 1.00 48.53 91 VAL A N 1
ATOM 704 C CA . VAL A 1 91 ? -31.505 -14.948 42.789 1.00 48.53 91 VAL A CA 1
ATOM 705 C C . VAL A 1 91 ? -32.002 -14.299 41.479 1.00 48.53 91 VAL A C 1
ATOM 707 O O . VAL A 1 91 ? -33.077 -13.714 41.428 1.00 48.53 91 VAL A O 1
ATOM 710 N N . SER A 1 92 ? -31.195 -14.501 40.429 1.00 45.84 92 SER A N 1
ATOM 711 C CA . SER A 1 92 ? -31.492 -14.666 38.990 1.00 45.84 92 SER A CA 1
ATOM 712 C C . SER A 1 92 ? -32.272 -13.619 38.188 1.00 45.84 92 SER A C 1
ATOM 714 O O . SER A 1 92 ? -33.492 -13.682 38.080 1.00 45.84 92 SER A O 1
ATOM 716 N N . ILE A 1 93 ? -31.537 -12.853 37.371 1.00 50.41 93 ILE A N 1
ATOM 717 C CA . ILE A 1 93 ? -32.037 -12.345 36.078 1.00 50.41 93 ILE A CA 1
ATOM 718 C C . ILE A 1 93 ? -31.022 -12.639 34.961 1.00 50.41 93 ILE A C 1
ATOM 720 O O . ILE A 1 93 ? -30.572 -11.720 34.300 1.00 50.41 93 ILE A O 1
ATOM 724 N N . ILE A 1 94 ? -30.600 -13.895 34.742 1.00 49.28 94 ILE A N 1
ATOM 725 C CA . ILE A 1 94 ? -29.910 -14.269 33.475 1.00 49.28 94 ILE A CA 1
ATOM 726 C C . ILE A 1 94 ? -30.361 -15.647 32.922 1.00 49.28 94 ILE A C 1
ATOM 728 O O . ILE A 1 94 ? -29.984 -16.034 31.823 1.00 49.28 94 ILE A O 1
ATOM 732 N N . ALA A 1 95 ? -31.269 -16.379 33.584 1.00 46.97 95 ALA A N 1
ATOM 733 C CA . ALA A 1 95 ? -31.786 -17.648 33.037 1.00 46.97 95 ALA A CA 1
ATOM 734 C C . ALA A 1 95 ? -32.854 -17.480 31.926 1.00 46.97 95 ALA A C 1
ATOM 736 O O . ALA A 1 95 ? -33.150 -18.434 31.211 1.00 46.97 95 ALA A O 1
ATOM 737 N N . ASN A 1 96 ? -33.412 -16.277 31.730 1.00 48.78 96 ASN A N 1
ATOM 738 C CA . ASN A 1 96 ? -34.569 -16.077 30.841 1.00 48.78 96 ASN A CA 1
ATOM 739 C C . ASN A 1 96 ? -34.234 -15.775 29.370 1.00 48.78 96 ASN A C 1
ATOM 741 O O . ASN A 1 96 ? -35.148 -15.728 28.554 1.00 48.78 96 ASN A O 1
ATOM 745 N N . VAL A 1 97 ? -32.962 -15.616 28.988 1.00 46.97 97 VAL A N 1
ATOM 746 C CA . VAL A 1 97 ? -32.611 -15.415 27.563 1.00 46.97 97 VAL A CA 1
ATOM 747 C C . VAL A 1 97 ? -32.411 -16.752 26.837 1.00 46.97 97 VAL A C 1
ATOM 749 O O . VAL A 1 97 ? -32.734 -16.869 25.658 1.00 46.97 97 VAL A O 1
ATOM 752 N N . ILE A 1 98 ? -31.979 -17.804 27.543 1.00 48.91 98 ILE A N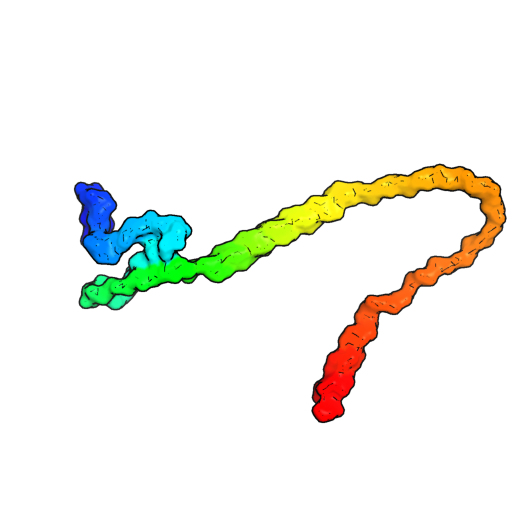 1
ATOM 753 C CA . ILE A 1 98 ? -31.708 -19.118 26.930 1.00 48.91 98 ILE A CA 1
ATOM 754 C C . ILE A 1 98 ? -33.007 -19.876 26.594 1.00 48.91 98 ILE A C 1
ATOM 756 O O . ILE A 1 98 ? -33.045 -20.647 25.635 1.00 48.91 98 ILE A O 1
ATOM 760 N N . VAL A 1 99 ? -34.102 -19.634 27.324 1.00 50.28 99 VAL A N 1
ATOM 761 C CA . VAL A 1 99 ? -35.387 -20.309 27.058 1.00 50.28 99 VAL A CA 1
ATOM 762 C C . VAL A 1 99 ? -36.117 -19.707 25.850 1.00 50.28 99 VAL A C 1
ATOM 764 O O . VAL A 1 99 ? -36.755 -20.445 25.104 1.00 50.28 99 VAL A O 1
ATOM 767 N N . ILE A 1 100 ? -35.971 -18.404 25.580 1.00 49.84 100 ILE A N 1
ATOM 768 C CA . ILE A 1 100 ? -36.666 -17.763 24.447 1.00 49.84 100 ILE A CA 1
ATOM 769 C C . ILE A 1 100 ? -36.087 -18.228 23.099 1.00 49.84 100 ILE A C 1
ATOM 771 O O . ILE A 1 100 ? -36.843 -18.437 22.153 1.00 49.84 100 ILE A O 1
ATOM 775 N N . PHE A 1 101 ? -34.778 -18.492 23.007 1.00 44.53 101 PHE A N 1
ATOM 776 C CA . PHE A 1 101 ? -34.181 -18.970 21.751 1.00 44.53 101 PHE A CA 1
ATOM 777 C C . PHE A 1 101 ? -34.596 -20.402 21.378 1.00 44.53 101 PHE A C 1
ATOM 779 O O . PHE A 1 101 ? -34.767 -20.701 20.196 1.00 44.53 101 PHE A O 1
ATOM 786 N N . ASN A 1 102 ? -34.826 -21.277 22.362 1.00 46.31 102 ASN A N 1
ATOM 787 C CA . ASN A 1 102 ? -35.250 -22.654 22.087 1.00 46.31 102 ASN A CA 1
ATOM 788 C C . ASN A 1 102 ? -36.737 -22.773 21.702 1.00 46.31 102 ASN A C 1
ATOM 790 O O . ASN A 1 102 ? -37.118 -23.775 21.105 1.00 46.31 102 ASN A O 1
ATOM 794 N N . ALA A 1 103 ? -37.568 -21.764 21.989 1.00 51.12 103 ALA A N 1
ATOM 795 C CA . ALA A 1 103 ? -38.985 -21.768 21.613 1.00 51.12 103 ALA A CA 1
ATOM 796 C C . ALA A 1 103 ? -39.259 -21.198 20.206 1.00 51.12 103 ALA A C 1
ATOM 798 O O . ALA A 1 103 ? -40.299 -21.497 19.632 1.00 51.12 103 ALA A O 1
ATOM 799 N N . VAL A 1 104 ? -38.339 -20.416 19.625 1.00 49.56 104 VAL A N 1
ATOM 800 C CA . VAL A 1 104 ? -38.500 -19.827 18.274 1.00 49.56 104 VAL A CA 1
ATOM 801 C C . VAL A 1 104 ? -37.921 -20.718 17.163 1.00 49.56 104 VAL A C 1
ATOM 803 O O . VAL A 1 104 ? -38.233 -20.522 15.997 1.00 49.56 104 VAL A O 1
ATOM 806 N N . SER A 1 105 ? -37.125 -21.742 17.496 1.00 48.22 105 SER A N 1
ATOM 807 C CA . SER A 1 105 ? -36.586 -22.692 16.501 1.00 48.22 105 SER A CA 1
ATOM 808 C C . SER A 1 105 ? -37.460 -23.935 16.255 1.00 48.22 105 SER A C 1
ATOM 810 O O . SER A 1 105 ? -37.032 -24.830 15.532 1.00 48.22 105 SER A O 1
ATOM 812 N N . ILE A 1 106 ? -38.665 -24.021 16.835 1.00 52.12 106 ILE A N 1
ATOM 813 C CA . ILE A 1 106 ? -39.614 -25.128 16.586 1.00 52.12 106 ILE A CA 1
ATOM 814 C C . ILE A 1 106 ? -41.011 -24.576 16.259 1.00 52.12 106 ILE A C 1
ATOM 816 O O . ILE A 1 106 ? -42.012 -24.950 16.869 1.00 52.12 106 ILE A O 1
ATOM 820 N N . THR A 1 107 ? -41.110 -23.652 15.307 1.00 47.00 107 THR A N 1
ATOM 821 C CA . THR A 1 107 ? -42.390 -23.357 14.640 1.00 47.00 107 THR A CA 1
ATOM 822 C C . THR A 1 107 ? -42.160 -23.119 13.162 1.00 47.00 107 THR A C 1
ATOM 824 O O . THR A 1 107 ? -41.212 -22.373 12.836 1.00 47.00 107 THR A O 1
#

Mean predicted aligned error: 17.68 Å